Protein AF-A0A238XHX4-F1 (afdb_monomer)

Foldseek 3Di:
DQQLLDLVSLLCVCPVVVDQLCRVCVVRVHDSVVSVVSCVVNVRDDQDPFDWDQDPLGWTKTWGAPDDPDIDIDTLLLVLVVVVDPDPCVLVQWDKDFQVLHRNPRDNVRIDIGHPVRVVVCVVVVRHD

Mean predicted aligned error: 9.48 Å

Radius of gyration: 22.59 Å; Cα contacts (8 Å, |Δi|>4): 169; chains: 1; bounding box: 40×26×65 Å

pLDDT: mean 87.11, std 11.24, range [49.56, 97.81]

Structure (mmCIF, N/CA/C/O backbone):
data_AF-A0A238XHX4-F1
#
_entry.id   AF-A0A238XHX4-F1
#
loop_
_atom_site.group_PDB
_atom_site.id
_atom_site.type_symbol
_atom_site.label_atom_id
_atom_site.label_alt_id
_atom_site.label_comp_id
_atom_site.label_asym_id
_atom_site.label_entity_id
_atom_site.label_seq_id
_atom_site.pdbx_PDB_ins_code
_atom_site.Cartn_x
_atom_site.Cartn_y
_atom_site.Cartn_z
_atom_site.occupancy
_atom_site.B_iso_or_equiv
_atom_site.auth_seq_id
_atom_site.auth_comp_id
_atom_site.auth_asym_id
_atom_site.auth_atom_id
_atom_site.pdbx_PDB_model_num
ATOM 1 N N . MET A 1 1 ? -19.334 8.637 31.831 1.00 73.88 1 MET A N 1
ATOM 2 C CA . MET A 1 1 ? -19.687 8.471 30.401 1.00 73.88 1 MET A CA 1
ATOM 3 C C . MET A 1 1 ? -19.151 7.126 29.916 1.00 73.88 1 MET A C 1
ATOM 5 O O . MET A 1 1 ? -18.222 6.638 30.547 1.00 73.88 1 MET A O 1
ATOM 9 N N . PRO A 1 2 ? -19.725 6.494 28.876 1.00 89.62 2 PRO A N 1
ATOM 10 C CA . PRO A 1 2 ? -19.166 5.265 28.304 1.00 89.62 2 PRO A CA 1
ATOM 11 C C . PRO A 1 2 ? -17.737 5.493 27.794 1.00 89.62 2 PRO A C 1
ATOM 13 O O . PRO A 1 2 ? -17.499 6.519 27.158 1.00 89.62 2 PRO A O 1
ATOM 16 N N . LYS A 1 3 ? -16.819 4.549 28.050 1.00 94.12 3 LYS A N 1
ATOM 17 C CA . LYS A 1 3 ? -15.382 4.684 27.739 1.00 94.12 3 LYS A CA 1
ATOM 18 C C . LYS A 1 3 ? -15.119 5.023 26.266 1.00 94.12 3 LYS A C 1
ATOM 20 O O . LYS A 1 3 ? -14.390 5.953 25.969 1.00 94.12 3 LYS A O 1
ATOM 25 N N . TYR A 1 4 ? -15.811 4.352 25.346 1.00 94.81 4 TYR A N 1
ATOM 26 C CA . TYR A 1 4 ? -15.679 4.567 23.898 1.00 94.81 4 TYR A CA 1
ATOM 27 C C . TYR A 1 4 ? -16.144 5.950 23.395 1.00 94.81 4 TYR A C 1
ATOM 29 O O . TYR A 1 4 ? -15.999 6.245 22.213 1.00 94.81 4 TYR A O 1
ATOM 37 N N . LYS A 1 5 ? -16.755 6.788 24.246 1.00 96.88 5 LYS A N 1
ATOM 38 C CA . LYS A 1 5 ? -17.102 8.183 23.907 1.00 96.88 5 LYS A CA 1
ATOM 39 C C . LYS A 1 5 ? -16.017 9.179 24.320 1.00 96.88 5 LYS A C 1
ATOM 41 O O . LYS A 1 5 ? -16.180 10.368 24.067 1.00 96.88 5 LYS A O 1
ATOM 46 N N . ASP A 1 6 ? -14.970 8.708 24.986 1.00 97.44 6 ASP A N 1
ATOM 47 C CA . ASP A 1 6 ? -13.767 9.468 25.289 1.00 97.44 6 ASP A CA 1
ATOM 48 C C . ASP A 1 6 ? -12.771 9.266 24.140 1.00 97.44 6 ASP A C 1
ATOM 50 O O . ASP A 1 6 ? -12.383 8.134 23.841 1.00 97.44 6 ASP A O 1
ATOM 54 N N . GLU A 1 7 ? -12.407 10.355 23.459 1.00 96.62 7 GLU A N 1
ATOM 55 C CA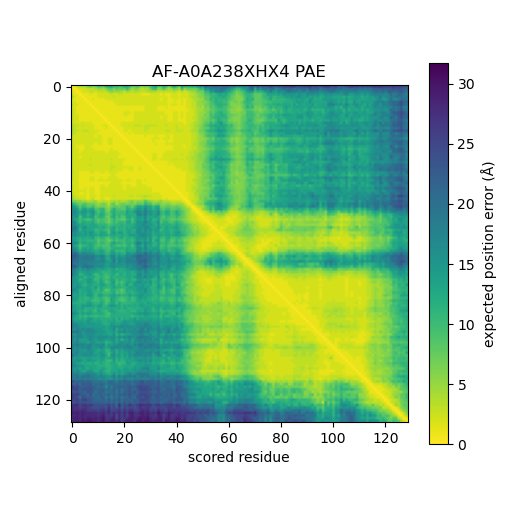 . GLU A 1 7 ? -11.492 10.310 22.316 1.00 96.62 7 GLU A CA 1
ATOM 56 C C . GLU A 1 7 ? -10.125 9.746 22.705 1.00 96.62 7 GLU A C 1
ATOM 58 O O . GLU A 1 7 ? -9.580 8.920 21.974 1.00 96.62 7 GLU A O 1
ATOM 63 N N . GLN A 1 8 ? -9.576 10.180 23.842 1.00 96.81 8 GLN A N 1
ATOM 64 C CA . GLN A 1 8 ? -8.232 9.794 24.253 1.00 96.81 8 GLN A CA 1
ATOM 65 C C . GLN A 1 8 ? -8.194 8.302 24.565 1.00 96.81 8 GLN A C 1
ATOM 67 O O . GLN A 1 8 ? -7.330 7.588 24.058 1.00 96.81 8 GLN A O 1
ATOM 72 N N . TRP A 1 9 ? -9.186 7.820 25.318 1.00 97.19 9 TRP A N 1
ATOM 73 C CA . TRP A 1 9 ? -9.294 6.399 25.628 1.00 97.19 9 TRP A CA 1
ATOM 74 C C . TRP A 1 9 ? -9.483 5.558 24.362 1.00 97.19 9 TRP A C 1
ATOM 76 O O . TRP A 1 9 ? -8.800 4.553 24.178 1.00 97.19 9 TRP A O 1
ATOM 86 N N . LEU A 1 10 ? -10.384 5.961 23.457 1.00 96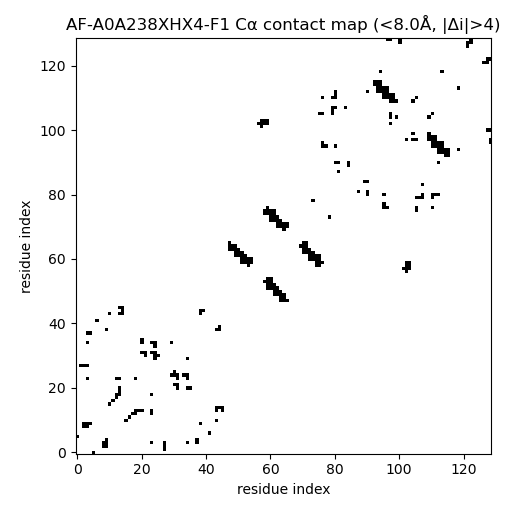.88 10 LEU A N 1
ATOM 87 C CA . LEU A 1 10 ? -10.636 5.195 22.235 1.00 96.88 10 LEU A CA 1
ATOM 88 C C . LEU A 1 10 ? -9.409 5.170 21.311 1.00 96.88 10 LEU A C 1
ATOM 90 O O . LEU A 1 10 ? -9.135 4.141 20.695 1.00 96.88 10 LEU A O 1
ATOM 94 N N . ARG A 1 11 ? -8.659 6.275 21.238 1.00 96.00 11 ARG A N 1
ATOM 95 C CA . ARG A 1 11 ? -7.418 6.376 20.463 1.00 96.00 11 ARG A CA 1
ATOM 96 C C . ARG A 1 11 ? -6.336 5.455 21.021 1.00 96.00 11 ARG A C 1
ATOM 98 O O . ARG A 1 11 ? -5.757 4.700 20.248 1.00 96.00 11 ARG A O 1
ATOM 105 N N . GLU A 1 12 ? -6.118 5.471 22.333 1.00 96.12 12 GLU A N 1
ATOM 106 C CA . GLU A 1 12 ? -5.163 4.586 23.010 1.00 96.12 12 GLU A CA 1
ATOM 107 C C . GLU A 1 12 ? -5.520 3.113 22.765 1.00 96.12 12 GLU A C 1
ATOM 109 O O . GLU A 1 12 ? -4.692 2.324 22.316 1.00 96.12 12 GLU A O 1
ATOM 114 N N . GLN A 1 13 ? -6.783 2.731 22.981 1.00 96.25 13 GLN A N 1
ATOM 115 C CA . GLN A 1 13 ? -7.201 1.342 22.787 1.00 96.25 13 GLN A CA 1
ATOM 116 C C . GLN A 1 13 ? -7.065 0.876 21.334 1.00 96.25 13 GLN A C 1
ATOM 118 O O . GLN A 1 13 ? -6.661 -0.261 21.100 1.00 96.25 13 GLN A O 1
ATOM 123 N N . TYR A 1 14 ? -7.413 1.729 20.370 1.00 94.38 14 TYR A N 1
ATOM 124 C CA . TYR A 1 14 ? -7.474 1.339 18.965 1.00 94.38 14 TYR A CA 1
ATOM 125 C C . TYR A 1 14 ? -6.132 1.461 18.225 1.00 94.38 14 TYR A C 1
ATOM 127 O O . TYR A 1 14 ? -5.836 0.614 17.383 1.00 94.38 14 TYR A O 1
ATOM 135 N N . LEU A 1 15 ? -5.332 2.497 18.507 1.00 91.56 15 LEU A N 1
ATOM 136 C CA . LEU A 1 15 ? -4.064 2.759 17.813 1.00 91.56 15 LEU A CA 1
ATOM 137 C C . LEU A 1 15 ? -2.839 2.287 18.598 1.00 91.56 15 LEU A C 1
ATOM 139 O O . LEU A 1 15 ? -1.928 1.734 17.995 1.00 91.56 15 LEU A O 1
ATOM 143 N N . GLU A 1 16 ? -2.795 2.508 19.913 1.00 91.69 16 GLU A N 1
ATOM 144 C CA . GLU A 1 16 ? -1.603 2.200 20.722 1.00 91.69 16 GLU A CA 1
ATOM 145 C C . GLU A 1 16 ? -1.610 0.743 21.192 1.00 91.69 16 GLU A C 1
ATOM 147 O O . GLU A 1 16 ? -0.608 0.044 21.075 1.00 91.69 16 GLU A O 1
ATOM 152 N N . ASN A 1 17 ? -2.767 0.257 21.650 1.00 93.75 17 ASN A N 1
ATOM 153 C CA . ASN A 1 17 ? -2.953 -1.130 22.088 1.00 93.75 17 ASN A CA 1
ATOM 154 C C . ASN A 1 17 ? -3.374 -2.078 20.950 1.00 93.75 17 ASN A C 1
ATOM 156 O O . ASN A 1 17 ? -3.663 -3.245 21.205 1.00 93.75 17 ASN A O 1
ATOM 160 N N . ASP A 1 18 ? -3.453 -1.568 19.716 1.00 90.06 18 ASP A N 1
ATOM 161 C CA . ASP A 1 18 ? -3.797 -2.287 18.481 1.00 90.06 18 ASP A CA 1
ATOM 162 C C . ASP A 1 18 ? -5.098 -3.119 18.533 1.00 90.06 18 ASP A C 1
ATOM 164 O O . ASP A 1 18 ? -5.338 -3.984 17.687 1.00 90.06 18 ASP A O 1
ATOM 168 N N . ARG A 1 19 ? -6.001 -2.845 19.484 1.00 94.06 19 ARG A N 1
ATOM 169 C CA . ARG A 1 19 ? -7.215 -3.651 19.670 1.00 94.06 19 ARG A CA 1
ATOM 170 C C . ARG A 1 19 ? -8.151 -3.524 18.477 1.00 94.06 19 ARG A C 1
ATOM 172 O O . ARG A 1 19 ? -8.256 -2.469 17.841 1.00 94.06 19 ARG A O 1
ATOM 179 N N . THR A 1 20 ? -8.871 -4.599 18.176 1.00 93.81 20 THR A N 1
ATOM 180 C CA . THR A 1 20 ? -9.893 -4.561 17.130 1.00 93.81 20 THR A CA 1
ATOM 181 C C . THR A 1 20 ? -11.140 -3.818 17.619 1.00 93.81 20 THR A C 1
ATOM 183 O O . THR A 1 20 ? -11.378 -3.659 18.819 1.00 93.81 20 THR A O 1
ATOM 186 N N . GLN A 1 21 ? -11.973 -3.359 16.681 1.00 94.19 21 GLN A N 1
ATOM 187 C CA . GLN A 1 21 ? -13.269 -2.763 17.029 1.00 94.19 21 GLN A CA 1
ATOM 188 C C . GLN A 1 21 ? -14.154 -3.763 17.777 1.00 94.19 21 GLN A C 1
ATOM 190 O O . GLN A 1 21 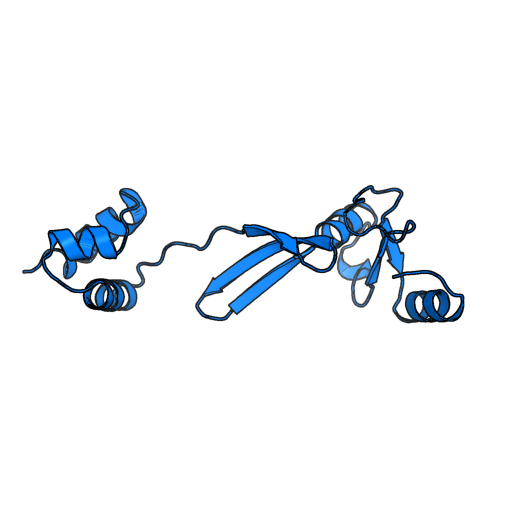? -14.870 -3.365 18.689 1.00 94.19 21 GLN A O 1
ATOM 195 N N . GLU A 1 22 ? -14.066 -5.044 17.413 1.00 96.44 22 GLU A N 1
ATOM 196 C CA . GLU A 1 22 ? -14.797 -6.154 18.024 1.00 96.44 22 GLU A CA 1
ATOM 197 C C . GLU A 1 22 ? -14.376 -6.365 19.484 1.00 96.44 22 GLU A C 1
ATOM 199 O O . GLU A 1 22 ? -15.238 -6.456 20.358 1.00 96.44 22 GLU A O 1
ATOM 204 N N . ASP A 1 23 ? -13.073 -6.331 19.784 1.00 96.88 23 ASP A N 1
ATOM 205 C CA . ASP A 1 23 ? -12.561 -6.454 21.157 1.00 96.88 23 ASP A CA 1
ATOM 206 C C . ASP A 1 23 ? -13.041 -5.309 22.054 1.00 96.88 23 ASP A C 1
ATOM 208 O O . ASP A 1 23 ? -13.450 -5.520 23.200 1.00 96.88 23 ASP A O 1
ATOM 212 N N . ILE A 1 24 ? -12.978 -4.075 21.541 1.00 97.12 24 ILE A N 1
ATOM 213 C CA . ILE A 1 24 ? -13.410 -2.872 22.264 1.00 97.12 24 ILE A CA 1
ATOM 214 C C . ILE A 1 24 ? -14.933 -2.893 22.453 1.00 97.12 24 ILE A C 1
ATOM 216 O O . ILE A 1 24 ? -15.431 -2.550 23.529 1.00 97.12 24 ILE A O 1
ATOM 220 N N . ALA A 1 25 ? -15.674 -3.303 21.423 1.00 97.44 25 ALA A N 1
ATOM 221 C CA . ALA A 1 25 ? -17.126 -3.415 21.444 1.00 97.44 25 ALA A CA 1
ATOM 222 C C . ALA A 1 25 ? -17.594 -4.458 22.466 1.00 97.44 25 ALA A C 1
ATOM 224 O O . ALA A 1 25 ? -18.477 -4.160 23.273 1.00 97.44 25 ALA A O 1
ATOM 225 N N . SER A 1 26 ? -16.943 -5.625 22.489 1.00 97.56 26 SER A N 1
ATOM 226 C CA . SER A 1 26 ? -17.184 -6.703 23.451 1.00 97.56 26 SER A CA 1
ATOM 227 C C . SER A 1 26 ? -16.956 -6.241 24.894 1.00 97.56 26 SER A C 1
ATOM 229 O O . SER A 1 26 ? -17.839 -6.409 25.735 1.00 97.56 26 SER A O 1
ATOM 231 N N . GLU A 1 27 ? -15.843 -5.548 25.183 1.00 96.69 27 GLU A N 1
ATOM 232 C CA . GLU A 1 27 ? -15.598 -4.977 26.520 1.00 96.69 27 GLU A CA 1
ATOM 233 C C . GLU A 1 27 ? -16.656 -3.934 26.907 1.00 96.69 27 GLU A C 1
ATOM 235 O O . GLU A 1 27 ? -17.081 -3.852 28.060 1.00 96.69 27 GLU A O 1
ATOM 240 N N . CYS A 1 28 ? -17.078 -3.113 25.947 1.00 96.12 28 CYS A N 1
ATOM 241 C CA . CYS A 1 28 ? -18.020 -2.029 26.196 1.00 96.12 28 CYS A CA 1
ATOM 242 C C . CYS A 1 28 ? -19.493 -2.469 26.166 1.00 96.12 28 CYS A C 1
ATOM 244 O O . CYS A 1 28 ? -20.360 -1.641 26.459 1.00 96.12 28 CYS A O 1
ATOM 246 N N . GLY A 1 29 ? -19.788 -3.721 25.801 1.00 96.94 29 GLY A N 1
ATOM 247 C CA . GLY A 1 29 ? -21.150 -4.231 25.638 1.00 96.94 29 GLY A CA 1
ATOM 248 C C . GLY A 1 29 ? -21.939 -3.528 24.528 1.00 96.94 29 GLY A C 1
ATOM 249 O O . GLY A 1 29 ? -23.134 -3.280 24.683 1.00 96.94 29 GLY A O 1
ATOM 250 N N . VAL A 1 30 ? -21.276 -3.145 23.434 1.00 97.81 30 VAL A N 1
ATOM 251 C CA . VAL A 1 30 ? -21.888 -2.467 22.276 1.00 97.81 30 VAL A CA 1
ATOM 252 C C . VAL A 1 30 ? -21.578 -3.216 20.980 1.00 97.81 30 VAL A C 1
ATOM 254 O O . VAL A 1 30 ? -20.820 -4.177 20.986 1.00 97.81 30 VAL A O 1
ATOM 257 N N . SER A 1 31 ? -22.163 -2.788 19.860 1.00 97.31 31 SER A N 1
ATOM 258 C CA . SER A 1 31 ? -21.783 -3.300 18.539 1.00 97.31 31 SER A CA 1
ATOM 259 C C . SER A 1 31 ? -20.474 -2.682 18.041 1.00 97.31 31 SER A C 1
ATOM 261 O O . SER A 1 31 ? -20.161 -1.531 18.362 1.00 97.31 31 SER A O 1
ATOM 263 N N . ASP A 1 32 ? -19.763 -3.406 17.178 1.00 95.94 32 ASP A N 1
ATOM 264 C CA . ASP A 1 32 ? -18.621 -2.908 16.398 1.00 95.94 32 ASP A CA 1
ATOM 265 C C . ASP A 1 32 ? -18.971 -1.595 15.674 1.00 95.94 32 ASP A C 1
ATOM 267 O O . ASP A 1 32 ? -18.212 -0.628 15.719 1.00 95.94 32 ASP A O 1
ATOM 271 N N . SER A 1 33 ? -20.187 -1.500 15.123 1.00 97.00 33 SER A N 1
ATOM 272 C CA . SER A 1 33 ? -20.649 -0.328 14.378 1.00 97.00 33 SER A CA 1
ATOM 273 C C . SER A 1 33 ? -20.786 0.910 15.271 1.00 97.00 33 SER A C 1
ATOM 275 O O . SER A 1 33 ? -20.659 2.047 14.810 1.00 97.00 33 SER A O 1
ATOM 277 N N . THR A 1 34 ? -21.027 0.715 16.574 1.00 97.25 34 THR A N 1
ATOM 278 C CA . THR A 1 34 ? -21.017 1.814 17.548 1.00 97.25 34 THR A CA 1
ATOM 279 C C . THR A 1 34 ? -19.600 2.348 17.728 1.00 97.25 34 THR A C 1
ATOM 281 O O . THR A 1 34 ? -19.414 3.564 17.727 1.00 97.25 34 THR A O 1
ATOM 284 N N . ILE A 1 35 ? -18.606 1.463 17.838 1.00 97.31 35 ILE A N 1
ATOM 285 C CA . ILE A 1 35 ? -17.193 1.845 17.940 1.00 97.31 35 ILE A CA 1
ATOM 286 C C . ILE A 1 35 ? -16.732 2.546 16.658 1.00 97.31 35 ILE A C 1
ATOM 288 O O . ILE A 1 35 ? -16.153 3.628 16.748 1.00 97.31 35 ILE A O 1
ATOM 292 N N . HIS A 1 36 ? -17.085 2.011 15.486 1.00 94.31 36 HIS A N 1
ATOM 293 C CA . HIS A 1 36 ? -16.827 2.630 14.182 1.00 94.31 36 HIS A CA 1
ATOM 294 C C . HIS A 1 36 ? -17.319 4.079 14.130 1.00 94.31 36 HIS A C 1
ATOM 296 O O . HIS A 1 36 ? -16.564 4.997 13.828 1.00 94.31 36 HIS A O 1
ATOM 302 N N . ARG A 1 37 ? -18.579 4.319 14.512 1.00 96.31 37 ARG A N 1
ATOM 303 C CA . ARG A 1 37 ? -19.174 5.663 14.494 1.00 96.31 37 ARG A CA 1
ATOM 304 C C . ARG A 1 37 ? -18.415 6.669 15.367 1.00 96.31 37 ARG A C 1
ATOM 306 O O . ARG A 1 37 ? -18.338 7.846 15.014 1.00 96.31 37 ARG A O 1
ATOM 313 N N . TRP A 1 38 ? -17.923 6.246 16.532 1.00 96.94 38 TRP A N 1
ATOM 314 C CA . TRP A 1 38 ? -17.157 7.127 17.418 1.00 96.94 38 TRP A CA 1
ATOM 315 C C . TRP A 1 38 ? -15.728 7.334 16.922 1.00 96.94 38 TRP A C 1
ATOM 317 O O . TRP A 1 38 ? -15.242 8.461 16.979 1.00 96.94 38 TRP A O 1
ATOM 327 N N . ARG A 1 39 ? -15.101 6.302 16.350 1.00 94.81 39 ARG A N 1
ATOM 328 C CA . ARG A 1 39 ? -13.818 6.432 15.654 1.00 94.81 39 ARG A CA 1
ATOM 329 C C . ARG A 1 39 ? -13.888 7.435 14.506 1.00 94.81 39 ARG A C 1
ATOM 331 O O . ARG A 1 39 ? -13.072 8.348 14.482 1.00 94.81 39 ARG A O 1
ATOM 338 N N . ASP A 1 40 ? -14.882 7.319 13.626 1.00 92.25 40 ASP A N 1
ATOM 339 C CA . ASP A 1 40 ? -15.094 8.252 12.510 1.00 92.25 40 ASP A CA 1
ATOM 340 C C . ASP A 1 40 ? -15.260 9.686 13.008 1.00 92.25 40 ASP A C 1
ATOM 342 O O . ASP A 1 40 ? -14.639 10.614 12.496 1.00 92.25 40 ASP A O 1
ATOM 346 N N . ARG A 1 41 ? -16.079 9.870 14.053 1.00 94.94 41 ARG A N 1
ATOM 347 C CA . ARG A 1 41 ? -16.313 11.182 14.669 1.00 94.94 41 ARG A CA 1
ATOM 348 C C . ARG A 1 41 ? -15.023 11.818 15.194 1.00 94.94 41 ARG A C 1
ATOM 350 O O . ARG A 1 41 ? -14.916 13.039 15.155 1.00 94.94 41 ARG A O 1
ATOM 357 N N . PHE A 1 42 ? -14.093 11.014 15.699 1.00 95.06 42 PHE A N 1
ATOM 358 C CA . PHE A 1 42 ? -12.811 11.472 16.236 1.00 95.06 42 PHE A CA 1
ATOM 359 C C . PHE A 1 42 ? -11.655 11.404 15.223 1.00 95.06 42 PHE A C 1
ATOM 361 O O . PHE A 1 42 ? -10.526 11.753 15.560 1.00 95.06 42 PHE A O 1
ATOM 368 N N . GLY A 1 43 ? -11.900 10.940 13.992 1.00 90.69 43 GLY A N 1
ATOM 369 C CA . GLY A 1 43 ? -10.846 10.731 12.996 1.00 90.69 43 GLY A CA 1
ATOM 370 C C . GLY A 1 43 ? -9.788 9.711 13.437 1.00 90.69 43 GLY A C 1
ATOM 371 O O . GLY A 1 43 ? -8.599 9.905 13.192 1.00 90.69 43 GLY A O 1
ATOM 372 N N . ILE A 1 44 ? -10.199 8.652 14.140 1.00 91.50 44 ILE A N 1
ATOM 373 C CA . ILE A 1 44 ? -9.311 7.576 14.598 1.00 91.50 44 ILE A CA 1
ATOM 374 C C . ILE A 1 44 ? -9.323 6.458 13.553 1.00 91.50 44 ILE A C 1
ATOM 376 O O . ILE A 1 44 ? -10.206 5.594 13.562 1.00 91.50 44 ILE A O 1
ATOM 380 N N . ASP A 1 45 ? -8.326 6.442 12.673 1.00 82.81 45 ASP A N 1
ATOM 381 C CA . ASP A 1 45 ? -8.165 5.388 11.672 1.00 82.81 45 ASP A CA 1
ATOM 382 C C . ASP A 1 45 ? -6.822 4.673 11.786 1.00 82.81 45 ASP A C 1
ATOM 384 O O . ASP A 1 45 ? -5.801 5.296 12.087 1.00 82.81 45 ASP A O 1
ATOM 388 N N . LYS A 1 46 ? -6.831 3.356 11.550 1.00 76.88 46 LYS A N 1
ATOM 389 C CA . LYS A 1 46 ? -5.588 2.619 11.340 1.00 76.88 46 LYS A CA 1
ATOM 390 C C . LYS A 1 46 ? -5.137 2.979 9.932 1.00 76.88 46 LYS A C 1
ATOM 392 O O . LYS A 1 46 ? -5.875 2.785 8.967 1.00 76.88 46 LYS A O 1
ATOM 397 N N . GLY A 1 47 ? -3.930 3.524 9.804 1.00 69.19 47 GLY A N 1
ATOM 398 C CA . GLY A 1 47 ? -3.301 3.596 8.491 1.00 69.19 47 GLY A CA 1
ATOM 399 C C . GLY A 1 47 ? -3.295 2.189 7.897 1.00 69.19 47 GLY A C 1
ATOM 400 O O . GLY A 1 47 ? -2.920 1.240 8.582 1.00 69.19 47 GLY A O 1
ATOM 401 N N . HIS A 1 48 ? -3.754 2.041 6.659 1.00 71.75 48 HIS A N 1
ATOM 402 C CA . HIS A 1 48 ? -3.674 0.764 5.965 1.00 71.75 48 HIS A CA 1
ATOM 403 C C . HIS A 1 48 ? -2.233 0.647 5.459 1.00 71.75 48 HIS A C 1
ATOM 405 O O . HIS A 1 48 ? -1.850 1.423 4.576 1.00 71.75 48 HIS A O 1
ATOM 411 N N . PRO A 1 49 ? -1.391 -0.232 6.037 1.00 75.12 49 PRO A N 1
ATOM 412 C CA . PRO A 1 49 ? -0.026 -0.370 5.557 1.00 75.12 49 PRO A CA 1
ATOM 413 C C . PRO A 1 49 ? -0.053 -0.806 4.091 1.00 75.12 49 PRO A C 1
ATOM 415 O O . PRO A 1 49 ? -0.967 -1.516 3.662 1.00 75.12 49 PRO A O 1
ATOM 418 N N . ALA A 1 50 ? 0.958 -0.391 3.328 1.00 84.00 50 ALA A N 1
ATOM 419 C CA . ALA A 1 50 ? 1.118 -0.859 1.961 1.00 84.00 50 ALA A CA 1
ATOM 420 C C . ALA A 1 50 ? 1.183 -2.395 1.947 1.00 84.00 50 ALA A C 1
ATOM 422 O O . ALA A 1 50 ? 1.982 -2.999 2.666 1.00 84.00 50 ALA A O 1
ATOM 423 N N . GLN A 1 51 ? 0.339 -3.026 1.138 1.00 87.06 51 GLN A N 1
ATOM 424 C CA . GLN A 1 51 ? 0.271 -4.477 1.011 1.00 87.06 51 GLN A CA 1
ATOM 425 C C . GLN A 1 51 ? 1.095 -4.922 -0.190 1.00 87.06 51 GLN A C 1
ATOM 427 O O . GLN A 1 51 ? 0.902 -4.411 -1.290 1.00 87.06 51 GLN A O 1
ATOM 432 N N . PHE A 1 52 ? 1.993 -5.883 0.011 1.00 91.69 52 PHE A N 1
ATOM 433 C CA . PHE A 1 52 ? 2.735 -6.532 -1.068 1.00 91.69 52 PHE A CA 1
ATOM 434 C C . PHE A 1 52 ? 2.059 -7.846 -1.469 1.00 91.69 52 PHE A C 1
ATOM 436 O O . PHE A 1 52 ? 1.673 -8.623 -0.594 1.00 91.69 52 PHE A O 1
ATOM 443 N N . GLY A 1 53 ? 1.959 -8.132 -2.768 1.00 90.88 53 GLY A N 1
ATOM 444 C CA . GLY A 1 53 ? 1.486 -9.434 -3.238 1.00 90.88 53 GLY A CA 1
ATOM 445 C C . GLY A 1 53 ? 1.600 -9.648 -4.745 1.00 90.88 53 GLY A C 1
ATOM 446 O O . GLY A 1 53 ? 1.787 -8.700 -5.508 1.00 90.88 53 GLY A O 1
ATOM 447 N N . ILE A 1 54 ? 1.451 -10.912 -5.154 1.00 90.31 54 ILE A N 1
ATOM 448 C CA . ILE A 1 54 ? 1.356 -11.343 -6.555 1.00 90.31 54 ILE A CA 1
ATOM 449 C C . ILE A 1 54 ? -0.122 -11.363 -6.956 1.00 90.31 54 ILE A C 1
ATOM 451 O O . ILE A 1 54 ? -0.944 -11.974 -6.270 1.00 90.31 54 ILE A O 1
ATOM 455 N N . GLN A 1 55 ? -0.463 -10.680 -8.045 1.00 86.94 55 GLN A N 1
ATOM 456 C CA . GLN A 1 55 ? -1.814 -10.660 -8.606 1.00 86.94 55 GLN A CA 1
ATOM 457 C C . GLN A 1 55 ? -2.082 -11.888 -9.488 1.00 86.94 55 GLN A C 1
ATOM 459 O O . GLN A 1 55 ? -1.182 -12.651 -9.833 1.00 86.94 55 GLN A O 1
ATOM 464 N N . THR A 1 56 ? -3.343 -12.093 -9.873 1.00 86.25 56 THR A N 1
ATOM 465 C CA . THR A 1 56 ? -3.754 -13.230 -10.721 1.00 86.25 56 THR A CA 1
ATOM 466 C C . THR A 1 56 ? -3.133 -13.224 -12.117 1.00 86.25 56 THR A C 1
ATOM 468 O O . THR A 1 56 ? -3.111 -14.259 -12.772 1.00 86.25 56 THR A O 1
ATOM 471 N N . ASP A 1 57 ? -2.660 -12.068 -12.576 1.00 84.12 57 ASP A N 1
ATOM 472 C CA . ASP A 1 57 ? -1.935 -11.881 -13.836 1.00 84.12 57 ASP A CA 1
ATOM 473 C C . ASP A 1 57 ? -0.415 -12.102 -13.699 1.00 84.12 57 ASP A C 1
ATOM 475 O O . ASP A 1 57 ? 0.313 -11.980 -14.676 1.00 84.12 57 ASP A O 1
ATOM 479 N N . GLY A 1 58 ? 0.068 -12.458 -12.503 1.00 88.00 58 GLY A N 1
ATOM 480 C CA . GLY A 1 58 ? 1.471 -12.769 -12.236 1.00 88.00 58 GLY A CA 1
ATOM 481 C C . GLY A 1 58 ? 2.326 -11.574 -11.812 1.00 88.00 58 GLY A C 1
ATOM 482 O O . GLY A 1 58 ? 3.482 -11.779 -11.438 1.00 88.00 58 GLY A O 1
ATOM 483 N N . TYR A 1 59 ? 1.793 -10.347 -11.802 1.00 90.44 59 TYR A N 1
ATOM 484 C CA . TYR A 1 59 ? 2.572 -9.181 -11.390 1.00 90.44 59 TYR A CA 1
ATOM 485 C C . TYR A 1 59 ? 2.689 -9.059 -9.869 1.00 90.44 59 TYR A C 1
ATOM 487 O O . TYR A 1 59 ? 1.705 -9.086 -9.127 1.00 90.44 59 TYR A O 1
ATOM 495 N N . GLU A 1 60 ? 3.918 -8.836 -9.409 1.00 92.75 60 GLU A N 1
ATOM 496 C CA . GLU A 1 60 ? 4.207 -8.392 -8.047 1.00 92.75 60 GLU A CA 1
ATOM 497 C C . GLU A 1 60 ? 3.911 -6.892 -7.906 1.00 92.75 60 GLU A C 1
ATOM 499 O O . GLU A 1 60 ? 4.404 -6.079 -8.699 1.00 92.75 60 GLU A O 1
ATOM 504 N N . GLN A 1 61 ? 3.142 -6.498 -6.888 1.00 93.62 61 GLN A N 1
ATOM 505 C CA . GLN A 1 61 ? 2.808 -5.093 -6.638 1.00 93.62 61 GLN A CA 1
ATOM 506 C C . GLN A 1 61 ? 2.689 -4.736 -5.156 1.00 93.62 61 GLN A C 1
ATOM 508 O O . GLN A 1 61 ? 2.306 -5.561 -4.324 1.00 93.62 61 GLN A O 1
ATOM 513 N N . TRP A 1 62 ? 2.956 -3.464 -4.861 1.00 93.25 62 TRP A N 1
ATOM 514 C CA . TRP A 1 62 ? 2.557 -2.799 -3.628 1.00 93.25 62 TRP A CA 1
ATOM 515 C C . TRP A 1 62 ? 1.253 -2.032 -3.850 1.00 93.25 62 TRP A C 1
ATOM 517 O O . TRP A 1 62 ? 1.163 -1.206 -4.757 1.00 93.25 62 TRP A O 1
ATOM 527 N N . LYS A 1 63 ? 0.252 -2.284 -3.007 1.00 89.44 63 LYS A N 1
ATOM 528 C CA . LYS A 1 63 ? -1.026 -1.567 -2.970 1.00 89.44 63 LYS A CA 1
ATOM 529 C C . LYS A 1 63 ? -1.099 -0.712 -1.710 1.00 89.44 63 LYS A C 1
ATOM 531 O O . LYS A 1 63 ? -0.971 -1.233 -0.606 1.00 89.44 63 LYS A O 1
ATOM 536 N N . CYS A 1 64 ? -1.360 0.577 -1.872 1.00 87.00 64 CYS A N 1
ATOM 537 C CA . CYS A 1 64 ? -1.567 1.526 -0.785 1.00 87.00 64 CYS A CA 1
ATOM 538 C C . CYS A 1 64 ? -3.034 1.953 -0.769 1.00 87.00 64 CYS A C 1
ATOM 540 O O . CYS A 1 64 ? -3.533 2.474 -1.765 1.00 87.00 64 CYS A O 1
ATOM 542 N N . GLU A 1 65 ? -3.734 1.760 0.347 1.00 81.62 65 GLU A N 1
ATOM 543 C CA . GLU A 1 65 ? -5.111 2.240 0.491 1.00 81.62 65 GLU A CA 1
ATOM 544 C C . GLU A 1 65 ? -5.110 3.654 1.085 1.00 81.62 65 GLU A C 1
ATOM 546 O O . GLU A 1 65 ? -4.560 3.903 2.155 1.00 81.62 65 GLU A O 1
ATOM 551 N N . ALA A 1 66 ? -5.718 4.596 0.367 1.00 68.19 66 ALA A N 1
ATOM 552 C CA . ALA A 1 66 ? -5.834 6.009 0.721 1.00 68.19 66 ALA A CA 1
ATOM 553 C C . ALA A 1 66 ? -7.278 6.344 1.144 1.00 68.19 66 ALA A C 1
ATOM 555 O O . ALA A 1 66 ? -7.892 7.300 0.657 1.00 68.19 66 ALA A O 1
ATOM 556 N N . GLY A 1 67 ? -7.830 5.516 2.034 1.00 65.12 67 GLY A N 1
ATOM 557 C CA . GLY A 1 67 ? -9.211 5.590 2.515 1.00 65.12 67 GLY A CA 1
ATOM 558 C C . GLY A 1 67 ? -10.199 4.736 1.714 1.00 65.12 67 GLY A C 1
ATOM 559 O O . GLY A 1 67 ? -9.851 4.080 0.732 1.00 65.12 67 GLY A O 1
ATOM 560 N N . THR A 1 68 ? -11.462 4.742 2.144 1.00 63.91 68 THR A N 1
ATOM 561 C CA . THR A 1 68 ? -12.512 3.851 1.628 1.00 63.91 68 THR A CA 1
ATOM 562 C C . THR A 1 68 ? -12.658 3.937 0.108 1.00 63.91 68 THR A C 1
ATOM 564 O O . THR A 1 68 ? -13.026 4.976 -0.441 1.00 63.91 68 THR A O 1
ATOM 567 N N . GLY A 1 69 ? -12.378 2.824 -0.575 1.00 68.38 69 GLY A N 1
ATOM 568 C CA . GLY A 1 69 ? -12.501 2.701 -2.031 1.00 68.38 69 GLY A CA 1
ATOM 569 C C . GLY A 1 69 ? -11.426 3.432 -2.842 1.00 68.38 69 GLY A C 1
ATOM 570 O O . GLY A 1 69 ? -11.502 3.429 -4.068 1.00 68.38 69 GLY A O 1
ATOM 571 N N . LYS A 1 70 ? -10.428 4.045 -2.195 1.00 74.75 70 LYS A N 1
ATOM 572 C CA . LYS A 1 70 ? -9.288 4.677 -2.863 1.00 74.75 70 LYS A CA 1
ATOM 573 C C . LYS A 1 70 ? -8.049 3.838 -2.617 1.00 74.75 70 LYS A C 1
ATOM 575 O O . LYS A 1 70 ? -7.604 3.701 -1.483 1.00 74.75 70 LYS A O 1
ATOM 580 N N . ALA A 1 71 ? -7.476 3.303 -3.682 1.00 81.81 71 ALA A N 1
ATOM 581 C CA . ALA A 1 71 ? -6.194 2.631 -3.620 1.00 81.81 71 ALA A CA 1
ATOM 582 C C . ALA A 1 71 ? -5.316 3.104 -4.769 1.00 81.81 71 ALA A C 1
ATOM 584 O O . ALA A 1 71 ? -5.815 3.361 -5.864 1.00 81.81 71 ALA A O 1
ATOM 585 N N . ASP A 1 72 ? -4.025 3.197 -4.493 1.00 88.25 72 ASP A N 1
ATOM 586 C CA . ASP A 1 72 ? -2.993 3.365 -5.500 1.00 88.25 72 ASP A CA 1
ATOM 587 C C . ASP A 1 72 ? -2.101 2.120 -5.504 1.00 88.25 72 ASP A C 1
ATOM 589 O O . ASP A 1 72 ? -1.953 1.441 -4.482 1.00 88.25 72 ASP A O 1
ATOM 593 N N . THR A 1 73 ? -1.541 1.782 -6.658 1.00 88.88 73 THR A N 1
ATOM 594 C CA . THR A 1 73 ? -0.753 0.562 -6.843 1.00 88.88 73 THR A CA 1
ATOM 595 C C . THR A 1 73 ? 0.509 0.857 -7.615 1.00 88.88 73 THR A C 1
ATOM 597 O O . THR A 1 73 ? 0.474 1.500 -8.662 1.00 88.88 73 THR A O 1
ATOM 600 N N . VAL A 1 74 ? 1.617 0.293 -7.151 1.00 91.00 74 VAL A N 1
ATOM 601 C CA . VAL A 1 74 ? 2.879 0.313 -7.873 1.00 91.00 74 VAL A CA 1
ATOM 602 C C . VAL A 1 74 ? 3.392 -1.110 -8.060 1.00 91.00 74 VAL A C 1
ATOM 604 O O . VAL A 1 74 ? 3.622 -1.855 -7.110 1.00 91.00 74 VAL A O 1
ATOM 607 N N . THR A 1 75 ? 3.570 -1.504 -9.315 1.00 93.00 75 THR A N 1
ATOM 608 C CA . THR A 1 75 ? 4.131 -2.807 -9.688 1.00 93.00 75 THR A CA 1
ATOM 609 C C . THR A 1 75 ? 5.651 -2.818 -9.527 1.00 93.00 75 THR A C 1
ATOM 611 O O . THR A 1 75 ? 6.313 -1.839 -9.886 1.00 93.00 75 THR A O 1
ATOM 614 N N . VAL A 1 76 ? 6.226 -3.941 -9.091 1.00 94.00 76 VAL A N 1
ATOM 615 C CA . VAL A 1 76 ? 7.675 -4.090 -8.860 1.00 94.00 76 VAL A CA 1
ATOM 616 C C . VAL A 1 76 ? 8.496 -3.805 -10.120 1.00 94.00 76 VAL A C 1
ATOM 618 O O . VAL A 1 76 ? 9.497 -3.096 -10.049 1.00 94.00 76 VAL A O 1
ATOM 621 N N . HIS A 1 77 ? 8.059 -4.271 -11.292 1.00 92.50 77 HIS A N 1
ATOM 622 C CA . HIS A 1 77 ? 8.781 -4.028 -12.545 1.00 92.50 77 HIS A CA 1
ATOM 623 C C . HIS A 1 77 ? 8.847 -2.531 -12.911 1.00 92.50 77 HIS A C 1
ATOM 625 O O . HIS A 1 77 ? 9.889 -2.066 -13.374 1.00 92.50 77 HIS A O 1
ATOM 631 N N . ARG A 1 78 ? 7.792 -1.742 -12.637 1.00 93.50 78 ARG A N 1
ATOM 632 C CA . ARG A 1 78 ? 7.828 -0.273 -12.809 1.00 93.50 78 ARG A CA 1
ATOM 633 C C . ARG A 1 78 ? 8.787 0.402 -11.832 1.00 93.50 78 ARG A C 1
ATOM 635 O O . ARG A 1 78 ? 9.426 1.375 -12.215 1.00 93.50 78 ARG A O 1
ATOM 642 N N . LEU A 1 79 ? 8.937 -0.119 -10.614 1.00 93.56 79 LEU A N 1
ATOM 643 C CA . LEU A 1 79 ? 9.945 0.384 -9.676 1.00 93.56 79 LEU A CA 1
ATOM 644 C C . LEU A 1 79 ? 11.363 0.027 -10.112 1.00 93.56 79 LEU A C 1
ATOM 646 O O . LEU A 1 79 ? 12.243 0.867 -10.020 1.00 93.56 79 LEU A O 1
ATOM 650 N N . LEU A 1 80 ? 11.593 -1.163 -10.669 1.00 94.31 80 LEU A N 1
ATOM 651 C CA . LEU A 1 80 ? 12.892 -1.494 -11.264 1.00 94.31 80 LEU A CA 1
ATOM 652 C C . LEU A 1 80 ? 13.238 -0.600 -12.461 1.00 94.31 80 LEU A C 1
ATOM 654 O O . LEU A 1 80 ? 14.409 -0.295 -12.674 1.00 94.31 80 LEU A O 1
ATOM 658 N N . ALA A 1 81 ? 12.244 -0.162 -13.236 1.00 93.94 81 ALA A N 1
ATOM 659 C CA . ALA A 1 81 ? 12.468 0.741 -14.361 1.00 93.94 81 ALA A CA 1
ATOM 660 C C . ALA A 1 81 ? 13.001 2.121 -13.940 1.00 93.94 81 ALA A C 1
ATOM 662 O O . ALA A 1 81 ? 13.689 2.751 -14.739 1.00 93.94 81 ALA A O 1
ATOM 663 N N . THR A 1 82 ? 12.761 2.574 -12.703 1.00 94.88 82 THR A N 1
ATOM 664 C CA . THR A 1 82 ? 13.317 3.852 -12.217 1.00 94.88 82 THR A CA 1
ATOM 665 C C . THR A 1 82 ? 14.836 3.806 -12.079 1.00 94.88 82 THR A C 1
ATOM 667 O O . THR A 1 82 ? 15.490 4.828 -12.215 1.00 94.88 82 THR A O 1
ATOM 670 N N . LEU A 1 83 ? 15.416 2.614 -11.901 1.00 94.56 83 LEU A N 1
ATOM 671 C CA . LEU A 1 83 ? 16.866 2.405 -11.860 1.00 94.56 83 LEU A CA 1
ATOM 672 C C . LEU A 1 83 ? 17.518 2.436 -13.255 1.00 94.56 83 LEU A C 1
ATOM 674 O O . LEU A 1 83 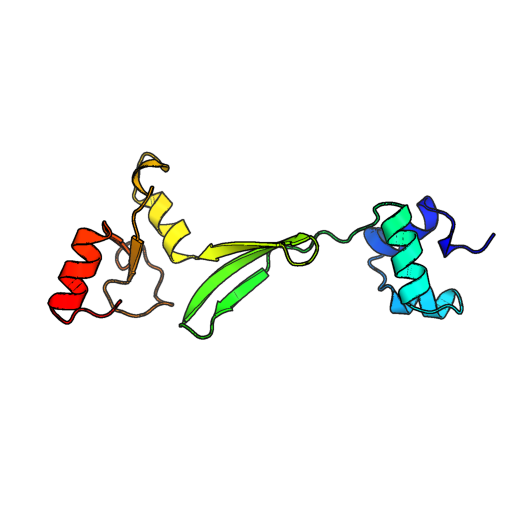? 18.728 2.250 -13.369 1.00 94.56 83 LEU A O 1
ATOM 678 N N . LYS A 1 84 ? 16.725 2.591 -14.325 1.00 91.06 84 LYS A N 1
ATOM 679 C CA . LYS A 1 84 ? 17.183 2.586 -15.726 1.00 91.06 84 LYS A CA 1
ATOM 680 C C . LYS A 1 84 ? 17.144 3.953 -16.397 1.00 91.06 84 LYS A C 1
ATOM 682 O O . LYS A 1 84 ? 17.505 4.038 -17.568 1.00 91.06 84 LYS A O 1
ATOM 687 N N . VAL A 1 85 ? 16.656 4.966 -15.696 1.00 89.88 85 VAL A N 1
ATOM 688 C CA . VAL A 1 85 ? 16.490 6.326 -16.202 1.00 89.88 85 VAL A CA 1
ATOM 689 C C . VAL A 1 85 ? 17.204 7.285 -15.267 1.00 89.88 85 VAL A C 1
ATOM 691 O O . VAL A 1 85 ? 17.297 7.019 -14.067 1.00 89.88 85 VAL A O 1
ATOM 694 N N . ASP A 1 86 ? 17.701 8.386 -15.815 1.00 91.25 86 ASP A N 1
ATOM 695 C CA . ASP A 1 86 ? 18.318 9.434 -15.005 1.00 91.25 86 ASP A CA 1
ATOM 696 C C . ASP A 1 86 ? 17.239 10.383 -14.458 1.00 91.25 86 ASP A C 1
ATOM 698 O O . ASP A 1 86 ? 17.377 10.911 -13.353 1.00 91.25 86 ASP A O 1
ATOM 702 N N . ASP A 1 87 ? 16.133 10.549 -15.197 1.00 92.75 87 ASP A N 1
ATOM 703 C CA . ASP A 1 87 ? 14.970 11.341 -14.795 1.00 92.75 87 ASP A CA 1
ATOM 704 C C . ASP A 1 87 ? 13.662 10.529 -14.871 1.00 92.75 87 ASP A C 1
ATOM 706 O O . ASP A 1 87 ? 13.391 9.812 -15.835 1.00 92.75 87 ASP A O 1
ATOM 710 N N . LEU A 1 88 ? 12.802 10.651 -13.852 1.00 91.69 88 LEU A N 1
ATOM 711 C CA . LEU A 1 88 ? 11.541 9.899 -13.787 1.00 91.69 88 LEU A CA 1
ATOM 712 C C . LEU A 1 88 ? 10.552 10.272 -14.900 1.00 91.69 88 LEU A C 1
ATOM 714 O O . LEU A 1 88 ? 9.770 9.412 -15.309 1.00 91.69 88 LEU A O 1
ATOM 718 N N . SER A 1 89 ? 10.603 11.503 -15.419 1.00 92.56 89 SER A N 1
ATOM 719 C CA . SER A 1 89 ? 9.768 11.940 -16.548 1.00 92.56 89 SER A CA 1
ATOM 720 C C . SER A 1 89 ? 10.057 11.153 -17.826 1.00 92.56 89 SER A C 1
ATOM 722 O O . SER A 1 89 ? 9.209 11.056 -18.713 1.00 92.56 89 SER A O 1
ATOM 724 N N . GLU A 1 90 ? 11.212 10.488 -17.918 1.00 91.06 90 GLU A N 1
ATOM 725 C CA . GLU A 1 90 ? 11.498 9.574 -19.019 1.00 91.06 90 GLU A CA 1
ATOM 726 C C . GLU A 1 90 ? 10.575 8.351 -19.029 1.00 91.06 90 GLU A C 1
ATOM 728 O O . GLU A 1 90 ? 10.500 7.673 -20.054 1.00 91.06 90 GLU A O 1
ATOM 733 N N . LEU A 1 91 ? 9.881 8.042 -17.932 1.00 90.50 91 LEU A N 1
ATOM 734 C CA . LEU A 1 91 ? 8.897 6.960 -17.858 1.00 90.50 91 LEU A CA 1
ATOM 735 C C . LEU A 1 91 ? 7.473 7.427 -18.198 1.00 90.50 91 LEU A C 1
ATOM 737 O O . LEU A 1 91 ? 6.570 6.588 -18.304 1.00 90.50 91 LEU A O 1
ATOM 741 N N . ASP A 1 92 ? 7.259 8.729 -18.402 1.00 90.31 92 ASP A N 1
ATOM 742 C CA . ASP A 1 92 ? 5.936 9.286 -18.663 1.00 90.31 92 ASP A CA 1
ATOM 743 C C . ASP A 1 92 ? 5.365 8.751 -19.977 1.00 90.31 92 ASP A C 1
ATOM 745 O O . ASP A 1 92 ? 5.963 8.832 -21.052 1.00 90.31 92 ASP A O 1
ATOM 749 N N . GLY A 1 93 ? 4.179 8.149 -19.877 1.00 86.62 93 GLY A N 1
ATOM 750 C CA . GLY A 1 93 ? 3.506 7.520 -21.010 1.00 86.62 93 GLY A CA 1
ATOM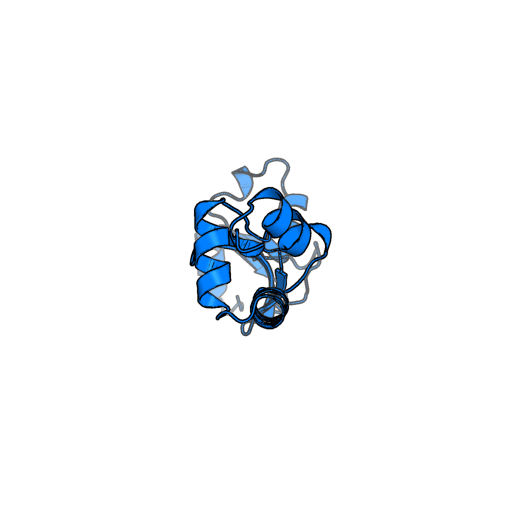 751 C C . GLY A 1 93 ? 4.217 6.285 -21.573 1.00 86.62 93 GLY A C 1
ATOM 752 O O . GLY A 1 93 ? 3.811 5.813 -22.636 1.00 86.62 93 GLY A O 1
ATOM 753 N N . LYS A 1 94 ? 5.250 5.754 -20.900 1.00 89.69 94 LYS A N 1
ATOM 754 C CA . LYS A 1 94 ? 5.925 4.508 -21.281 1.00 89.69 94 LYS A CA 1
ATOM 755 C C . LYS A 1 94 ? 5.406 3.312 -20.481 1.00 89.69 94 LYS A C 1
ATOM 757 O O . LYS A 1 94 ? 5.002 3.411 -19.315 1.00 89.69 94 LYS A O 1
ATOM 762 N N . GLU A 1 95 ? 5.447 2.162 -21.134 1.00 89.12 95 GLU A N 1
ATOM 763 C CA . GLU A 1 95 ? 5.113 0.866 -20.559 1.00 89.12 95 GLU A CA 1
ATOM 764 C C . GLU A 1 95 ? 6.399 0.093 -20.250 1.00 89.12 95 GLU A C 1
ATOM 766 O O . GLU A 1 95 ? 7.449 0.295 -20.869 1.00 89.12 95 GLU A O 1
ATOM 771 N N . VAL A 1 96 ? 6.334 -0.753 -19.226 1.00 90.44 96 VAL A N 1
ATOM 772 C CA . VAL A 1 96 ? 7.475 -1.519 -18.731 1.00 90.44 96 VAL A CA 1
ATOM 773 C C . VAL A 1 96 ? 7.150 -2.996 -18.901 1.00 90.44 96 VAL A C 1
ATOM 775 O O . VAL A 1 96 ? 6.100 -3.440 -18.454 1.00 90.44 96 VAL A O 1
ATOM 778 N N . HIS A 1 97 ? 8.046 -3.739 -19.546 1.00 87.56 97 HIS A N 1
ATOM 779 C CA . HIS A 1 97 ? 7.804 -5.109 -20.004 1.00 87.56 97 HIS A CA 1
ATOM 780 C C . HIS A 1 97 ? 8.891 -6.066 -19.536 1.00 87.56 97 HIS A C 1
ATOM 782 O O . HIS A 1 97 ? 10.048 -5.668 -19.360 1.00 87.56 97 HIS A O 1
ATOM 788 N N . HIS A 1 98 ? 8.547 -7.349 -19.457 1.00 90.62 98 HIS A N 1
ATOM 789 C CA . HIS A 1 98 ? 9.488 -8.439 -19.226 1.00 90.62 98 HIS A CA 1
ATOM 790 C C . HIS A 1 98 ? 9.907 -9.042 -20.563 1.00 90.62 98 HIS A C 1
ATOM 792 O O . HIS A 1 98 ? 9.094 -9.562 -21.320 1.00 90.62 98 HIS A O 1
ATOM 798 N N . LYS A 1 99 ? 11.204 -9.023 -20.879 1.00 88.25 99 LYS A N 1
ATOM 799 C CA . LYS A 1 99 ? 11.718 -9.572 -22.143 1.00 88.25 99 LYS A CA 1
ATOM 800 C C . LYS A 1 99 ? 11.399 -11.056 -22.303 1.00 88.25 99 LYS A C 1
ATOM 802 O O . LYS A 1 99 ? 11.202 -11.494 -23.433 1.00 88.25 99 LYS A O 1
ATOM 807 N N . SER A 1 100 ? 11.378 -11.793 -21.194 1.00 87.00 100 SER A N 1
ATOM 808 C CA . SER A 1 100 ? 11.061 -13.218 -21.143 1.00 87.00 100 SER A CA 1
ATOM 809 C C . SER A 1 100 ? 9.570 -13.546 -21.248 1.00 87.00 100 SER A C 1
ATOM 811 O O . SER A 1 100 ? 9.262 -14.722 -21.403 1.00 87.00 100 SER A O 1
ATOM 813 N N . GLY A 1 101 ? 8.664 -12.566 -21.109 1.00 86.19 101 GLY A N 1
ATOM 814 C CA . GLY A 1 101 ? 7.225 -12.818 -20.943 1.00 86.19 101 GLY A CA 1
ATOM 815 C C . GLY A 1 101 ? 6.892 -13.565 -19.647 1.00 86.19 101 GLY A C 1
ATOM 816 O O . GLY A 1 101 ? 6.042 -14.443 -19.648 1.00 86.19 101 GLY A O 1
ATOM 817 N N . VAL A 1 102 ? 7.656 -13.309 -18.578 1.00 87.38 102 VAL A N 1
ATOM 818 C CA . VAL A 1 102 ? 7.443 -13.912 -17.253 1.00 87.38 102 VAL A CA 1
ATOM 819 C C . VAL A 1 102 ? 7.364 -12.779 -16.239 1.00 87.38 102 VAL A C 1
ATOM 821 O O . VAL A 1 102 ? 8.375 -12.136 -15.951 1.00 87.38 102 VAL A O 1
ATOM 824 N N . GLU A 1 103 ? 6.171 -12.549 -15.709 1.00 89.12 103 GLU A N 1
ATOM 825 C CA . GLU A 1 103 ? 5.765 -11.345 -14.978 1.00 89.12 103 GLU A CA 1
ATOM 826 C C . GLU A 1 103 ? 6.403 -11.247 -13.583 1.00 89.12 103 GLU A C 1
ATOM 828 O O . GLU A 1 103 ? 6.663 -10.153 -13.071 1.00 89.12 103 GLU A O 1
ATOM 833 N N . TRP A 1 104 ? 6.738 -12.397 -12.991 1.00 85.75 104 TRP A N 1
ATOM 834 C CA . TRP A 1 104 ? 7.455 -12.496 -11.715 1.00 85.75 104 TRP A CA 1
ATOM 835 C C . TRP A 1 104 ? 8.987 -12.447 -11.863 1.00 85.75 104 TRP A C 1
ATOM 837 O O . TRP A 1 104 ? 9.709 -12.442 -10.868 1.00 85.75 104 TRP A O 1
ATOM 847 N N . HIS A 1 105 ? 9.536 -12.410 -13.085 1.00 91.50 105 HIS A N 1
ATOM 848 C CA . HIS A 1 105 ? 10.988 -12.410 -13.302 1.00 91.50 105 HIS A CA 1
ATOM 849 C C . HIS A 1 105 ? 11.569 -10.983 -13.306 1.00 91.50 105 HIS A C 1
ATOM 851 O O . HIS A 1 105 ? 11.987 -10.445 -14.335 1.00 91.50 105 HIS A O 1
ATOM 857 N N . ASN A 1 106 ? 11.606 -10.371 -12.125 1.00 90.94 106 ASN A N 1
ATOM 858 C CA . ASN A 1 106 ? 11.973 -8.972 -11.908 1.00 90.94 106 ASN A CA 1
ATOM 859 C C . ASN A 1 106 ? 13.495 -8.752 -11.759 1.00 90.94 106 ASN A C 1
ATOM 861 O O . ASN A 1 106 ? 14.004 -8.530 -10.664 1.00 90.94 106 ASN A O 1
ATOM 865 N N . THR A 1 107 ? 14.231 -8.783 -12.877 1.00 93.38 107 THR A N 1
ATOM 866 C CA . THR A 1 107 ? 15.659 -8.398 -12.955 1.00 93.38 107 THR A CA 1
ATOM 867 C C . THR A 1 107 ? 15.860 -7.180 -13.857 1.00 93.38 107 THR A C 1
ATOM 869 O O . THR A 1 107 ? 15.079 -6.946 -14.784 1.00 93.38 107 THR A O 1
ATOM 872 N N . LEU A 1 108 ? 16.919 -6.392 -13.627 1.00 91.94 108 LEU A N 1
ATOM 873 C CA . LEU A 1 108 ? 17.210 -5.215 -14.458 1.00 91.94 108 LEU A CA 1
ATOM 874 C C . LEU A 1 108 ? 17.440 -5.603 -15.921 1.00 91.94 108 LEU A C 1
ATOM 876 O O . LEU A 1 108 ? 17.074 -4.866 -16.829 1.00 91.94 108 LEU A O 1
ATOM 880 N N . GLU A 1 109 ? 18.036 -6.753 -16.191 1.00 92.12 109 GLU A N 1
ATOM 881 C CA . GLU A 1 109 ? 18.302 -7.218 -17.546 1.00 92.12 109 GLU A CA 1
ATOM 882 C C . GLU A 1 109 ? 17.014 -7.642 -18.254 1.00 92.12 109 GLU A C 1
ATOM 884 O O . GLU A 1 109 ? 16.894 -7.433 -19.466 1.00 92.12 109 GLU A O 1
ATOM 889 N N . ASN A 1 110 ? 16.057 -8.212 -17.514 1.00 91.25 110 ASN A N 1
ATOM 890 C CA . ASN A 1 110 ? 14.795 -8.700 -18.060 1.00 91.25 110 ASN A CA 1
ATOM 891 C C . ASN A 1 110 ? 13.759 -7.587 -18.246 1.00 91.25 110 ASN A C 1
ATOM 893 O O . ASN A 1 110 ? 12.948 -7.669 -19.164 1.00 91.25 110 ASN A O 1
ATOM 897 N N . VAL A 1 111 ? 13.803 -6.529 -17.438 1.00 92.19 111 VAL A N 1
ATOM 898 C CA . VAL A 1 111 ? 12.886 -5.392 -17.564 1.00 92.19 111 VAL A CA 1
ATOM 899 C C . VAL A 1 111 ? 13.323 -4.448 -18.694 1.00 92.19 111 VAL A C 1
ATOM 901 O O . VAL A 1 111 ? 14.496 -4.088 -18.821 1.00 92.19 111 VAL A O 1
ATOM 904 N N . GLY A 1 112 ? 12.378 -4.024 -19.533 1.00 88.81 112 GLY A N 1
ATOM 905 C CA . GLY A 1 112 ? 12.585 -3.036 -20.595 1.00 88.81 112 GLY A CA 1
ATOM 906 C C . GLY A 1 112 ? 11.505 -1.958 -20.596 1.00 88.81 112 GLY A C 1
ATOM 907 O O . GLY A 1 112 ? 10.345 -2.254 -20.337 1.00 88.81 112 GLY A O 1
ATOM 908 N N . VAL A 1 113 ? 11.886 -0.719 -20.908 1.00 88.25 113 VAL A N 1
ATOM 909 C CA . VAL A 1 113 ? 10.960 0.415 -21.037 1.00 88.25 113 VAL A CA 1
ATOM 910 C C . VAL A 1 113 ?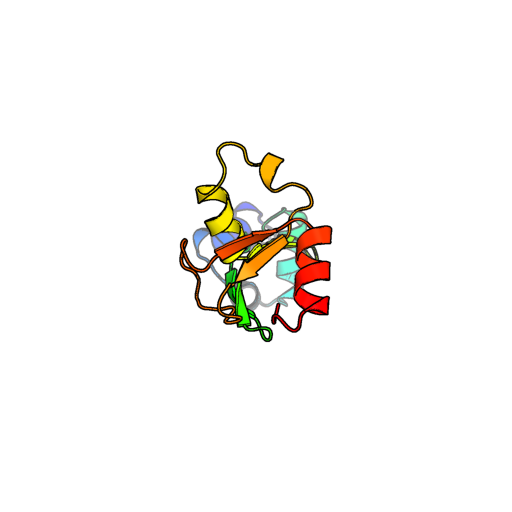 10.687 0.638 -22.520 1.00 88.25 113 VAL A C 1
ATOM 912 O O . VAL A 1 113 ? 11.624 0.868 -23.283 1.00 88.25 113 VAL A O 1
ATOM 915 N N . LEU A 1 114 ? 9.425 0.552 -22.932 1.00 79.50 114 LEU A N 1
ATOM 916 C CA . LEU A 1 114 ? 8.995 0.752 -24.314 1.00 79.50 114 LEU A CA 1
ATOM 917 C C . LEU A 1 114 ? 7.948 1.861 -24.383 1.00 79.50 114 LEU A C 1
ATOM 919 O O . LEU A 1 114 ? 7.112 2.034 -23.497 1.00 79.50 114 LEU A O 1
ATOM 923 N N . THR A 1 115 ? 7.956 2.614 -25.475 1.00 78.50 115 THR A N 1
ATOM 924 C CA . THR A 1 115 ? 6.833 3.486 -25.818 1.00 78.50 115 THR A CA 1
ATOM 925 C C . THR A 1 115 ? 5.621 2.645 -26.243 1.00 78.50 115 THR A C 1
ATOM 927 O O . THR A 1 115 ? 5.787 1.540 -26.770 1.00 78.50 115 THR A O 1
ATOM 930 N N . PRO A 1 116 ? 4.387 3.175 -26.156 1.00 73.38 116 PRO A N 1
ATOM 931 C CA . PRO A 1 116 ? 3.191 2.463 -26.614 1.00 73.38 116 PRO A CA 1
ATOM 932 C C . PRO A 1 116 ? 3.262 2.047 -28.092 1.00 73.38 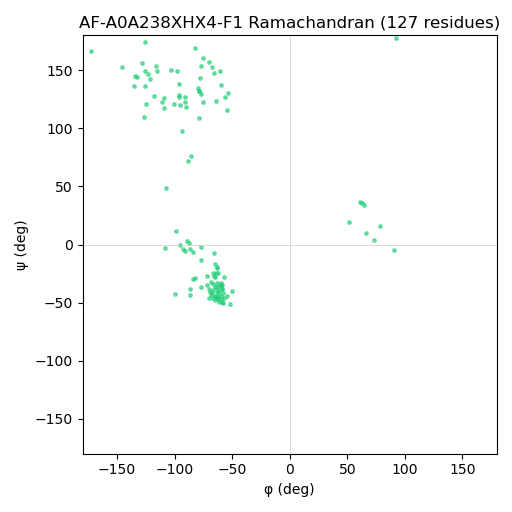116 PRO A C 1
ATOM 934 O O . PRO A 1 116 ? 2.645 1.070 -28.512 1.00 73.38 116 PRO A O 1
ATOM 937 N N . LYS A 1 117 ? 4.015 2.792 -28.913 1.00 75.12 117 LYS A N 1
ATOM 938 C CA . LYS A 1 117 ? 4.247 2.460 -30.324 1.00 75.12 117 LYS A CA 1
ATOM 939 C C . LYS A 1 117 ? 5.144 1.227 -30.471 1.00 75.12 117 LYS A C 1
ATOM 941 O O . LYS A 1 117 ? 4.808 0.339 -31.249 1.00 75.12 117 LYS A O 1
ATOM 946 N N . GLU A 1 118 ? 6.243 1.170 -29.724 1.00 74.75 118 GLU A N 1
ATOM 947 C CA . GLU A 1 118 ? 7.172 0.032 -29.717 1.00 74.75 118 GLU A CA 1
ATOM 948 C C . GLU A 1 118 ? 6.518 -1.219 -29.122 1.00 74.75 118 GLU A C 1
ATOM 950 O O . GLU A 1 118 ? 6.674 -2.312 -29.667 1.00 74.75 118 GLU A O 1
ATOM 955 N N . HIS A 1 119 ? 5.709 -1.052 -28.071 1.00 67.38 119 HIS A N 1
ATOM 956 C CA . HIS A 1 119 ? 4.938 -2.139 -27.475 1.00 67.38 119 HIS A CA 1
ATOM 957 C C . HIS A 1 119 ? 3.932 -2.746 -28.469 1.00 67.38 119 HIS A C 1
ATOM 959 O O . HIS A 1 119 ? 3.949 -3.953 -28.712 1.00 67.38 119 HIS A O 1
ATOM 965 N N . ARG A 1 120 ? 3.121 -1.917 -29.147 1.00 64.81 120 ARG A N 1
ATOM 966 C CA . ARG A 1 120 ? 2.187 -2.391 -30.189 1.00 64.81 120 ARG A CA 1
ATOM 967 C C . ARG A 1 120 ? 2.893 -3.106 -31.342 1.00 64.81 120 ARG A C 1
ATOM 969 O O . ARG A 1 120 ? 2.374 -4.089 -31.865 1.00 64.81 120 ARG A O 1
ATOM 976 N N . GLN A 1 121 ? 4.068 -2.626 -31.743 1.00 70.94 121 GLN A N 1
ATOM 977 C CA . GLN A 1 121 ? 4.850 -3.251 -32.810 1.00 70.94 121 GLN A CA 1
ATOM 978 C C . GLN A 1 121 ? 5.402 -4.623 -32.393 1.00 70.94 121 GLN A C 1
ATOM 980 O O . GLN A 1 121 ? 5.496 -5.525 -33.223 1.00 70.94 121 GLN A O 1
ATOM 985 N N . ARG A 1 122 ? 5.720 -4.807 -31.108 1.00 65.69 122 ARG A N 1
ATOM 986 C CA . ARG A 1 122 ? 6.160 -6.092 -30.555 1.00 65.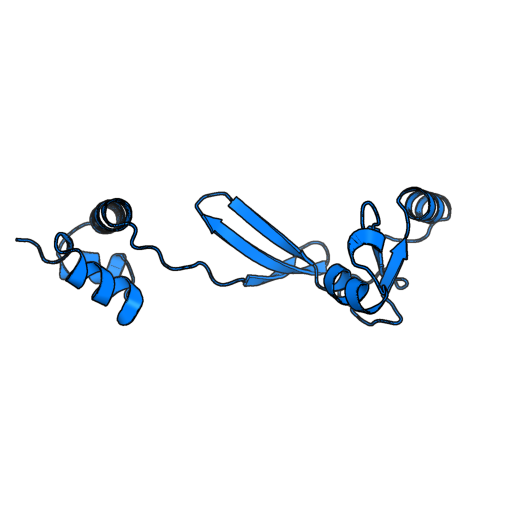69 122 ARG A CA 1
ATOM 987 C C . ARG A 1 122 ? 5.029 -7.126 -30.519 1.00 65.69 122 ARG A C 1
ATOM 989 O O . ARG A 1 122 ? 5.260 -8.262 -30.927 1.00 65.69 122 ARG A O 1
ATOM 996 N N . HIS A 1 123 ? 3.814 -6.707 -30.156 1.00 61.47 123 HIS A N 1
ATOM 997 C CA . HIS A 1 123 ? 2.602 -7.540 -30.242 1.00 61.47 123 HIS A CA 1
ATOM 998 C C . HIS A 1 123 ? 2.274 -7.964 -31.669 1.00 61.47 123 HIS A C 1
ATOM 1000 O O . HIS A 1 123 ? 1.973 -9.127 -31.924 1.00 61.47 123 HIS A O 1
ATOM 1006 N N . ALA A 1 124 ? 2.405 -7.043 -32.627 1.00 59.00 124 ALA A N 1
ATOM 1007 C CA . ALA A 1 124 ? 2.203 -7.346 -34.043 1.00 59.00 124 ALA A CA 1
ATOM 1008 C C . ALA A 1 124 ? 3.199 -8.392 -34.586 1.00 59.00 124 ALA A C 1
ATOM 1010 O O . ALA A 1 124 ? 2.886 -9.096 -35.543 1.00 59.00 124 ALA A O 1
ATOM 1011 N N . ASN A 1 125 ? 4.370 -8.522 -33.955 1.00 60.78 125 ASN A N 1
ATOM 1012 C CA . ASN A 1 125 ? 5.427 -9.455 -34.343 1.00 60.78 125 ASN A CA 1
ATOM 1013 C C . ASN A 1 125 ? 5.440 -10.753 -33.509 1.00 60.78 125 ASN A C 1
ATOM 1015 O O . ASN A 1 125 ? 6.404 -11.513 -33.588 1.00 60.78 125 ASN A O 1
ATOM 1019 N N . GLY A 1 126 ? 4.394 -11.017 -32.714 1.00 49.56 126 GLY A N 1
ATOM 1020 C CA . GLY A 1 126 ? 4.248 -12.260 -31.947 1.00 49.56 126 GLY A CA 1
ATOM 1021 C C . GLY A 1 126 ? 5.076 -12.338 -30.660 1.00 49.56 126 GLY A C 1
ATOM 1022 O O . GLY A 1 126 ? 5.253 -13.429 -30.124 1.00 49.56 126 GLY A O 1
ATOM 1023 N N . GLY A 1 127 ? 5.597 -11.213 -30.158 1.00 51.62 127 GLY A N 1
ATOM 1024 C CA . GLY A 1 127 ? 6.193 -11.154 -28.823 1.00 51.62 127 GLY A CA 1
ATOM 1025 C C . GLY A 1 127 ? 5.106 -11.060 -27.753 1.00 51.62 127 GLY A C 1
ATOM 1026 O O . GLY A 1 127 ? 4.195 -10.250 -27.890 1.00 51.62 127 GLY A O 1
ATOM 1027 N N . THR A 1 128 ? 5.197 -11.874 -26.702 1.00 53.59 128 THR A N 1
ATOM 1028 C CA . THR A 1 128 ? 4.301 -11.800 -25.536 1.00 53.59 128 THR A CA 1
ATOM 1029 C C . THR A 1 128 ? 4.527 -10.512 -24.731 1.00 53.59 128 THR A C 1
ATOM 1031 O O . THR A 1 128 ? 5.625 -9.943 -24.794 1.00 53.59 128 THR A O 1
ATOM 1034 N N . SER A 1 129 ? 3.468 -10.063 -24.035 1.00 53.62 129 SER A N 1
ATOM 1035 C CA . SER A 1 129 ? 3.424 -8.867 -23.166 1.00 53.62 129 SER A CA 1
ATOM 1036 C C . SER A 1 129 ? 4.474 -8.876 -22.061 1.00 53.62 129 SER A C 1
ATOM 1038 O O . SER A 1 129 ? 4.796 -9.982 -21.575 1.00 53.62 129 SER A O 1
#

InterPro domains:
  IPR001387 Cro/C1-type, helix-turn-helix domain [cd00093] (8-38)
  IPR009057 Homedomain-like superfamily [SSF46689] (12-50)
  IPR044925 His-Me finger superfamily [SSF54060] (47-122)

Nearest PDB structures (foldseek):
  2qnt-assembly1_A-2  TM=5.857E-01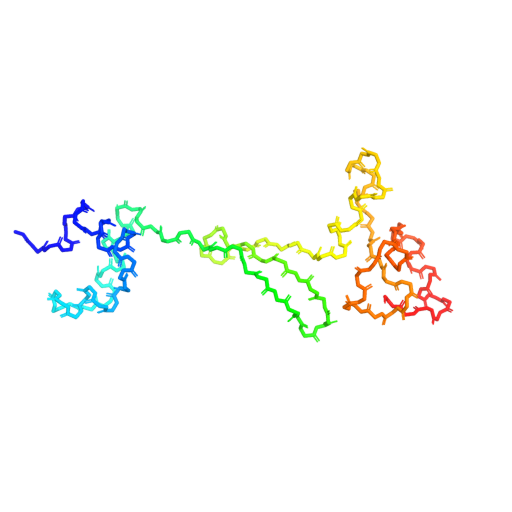  e=5.748E+00  Agrobacterium fabrum str. C58
  8tla-assembly1_B  TM=3.500E-01  e=2.268E+00  Homo sapiens
  3jca-assembly1_E  TM=2.736E-01  e=3.963E+00  Mouse mammary tumor virus
  8eaq-assembly1_C  TM=3.744E-01  e=7.366E+00  Rattus norvegicus

Secondary structure (DSSP, 8-state):
--GGG-HHHHHIIIIIS---HHHHHHHHTS-HHHHHHHHHHHT-----PPEEEE-TTS-EEEEEE-STT-EEEEEHHHHHHHTT-SSGGGGTT-EEEETTS-TT---TTTEEEE-HHHHHHHHHTT---

Solvent-accessible surface area (backbone atoms only — not comparable to full-atom values): 7680 Å² total; per-residue (Å²): 130,66,65,72,78,35,64,68,58,40,43,43,44,44,68,73,66,62,42,50,53,58,60,55,11,61,77,69,75,50,51,42,69,58,46,49,54,43,26,62,76,67,68,60,72,81,80,57,70,69,42,78,48,71,47,99,85,40,41,40,30,38,37,37,52,73,55,94,95,35,70,51,76,49,43,50,61,59,59,57,50,56,81,74,48,96,50,76,72,77,50,64,85,43,47,70,40,31,76,82,50,44,62,71,56,79,42,78,87,34,47,43,82,35,46,64,68,56,48,53,54,38,51,76,70,73,47,70,98

Organism: Halorubrum ezzemoulense (NCBI:txid337243)

Sequence (129 aa):
MPKYKDEQWLREQYLENDRTQEDIASECGVSDSTIHRWRDRFGIDKGHPAQFGIQTDGYEQWKCEAGTGKADTVTVHRLLATLKVDDLSELDGKEVHHKSGVEWHNTLENVGVLTPKEHRQRHANGGTS